Protein AF-A0A7G1KVN1-F1 (afdb_monomer_lite)

Foldseek 3Di:
DPPDPPVVVVCCVVPVQVVCVVVVNDDPDADDDDPCSSVVHDDDDPPPPDDPDPDD

Sequence (56 aa):
MPPYYPGGLEVFAETVVPILQQRKLFRTEYTGTTLRDHFGLPRPQSRFALHPEPAV

pLDDT: mean 87.4, std 12.15, range [55.62, 98.19]

Structure (mmCIF, N/CA/C/O backbone):
data_AF-A0A7G1KVN1-F1
#
_entry.id   AF-A0A7G1KVN1-F1
#
loop_
_atom_site.group_PDB
_atom_site.id
_atom_site.type_symbol
_atom_site.label_atom_id
_atom_site.label_alt_id
_atom_site.label_comp_id
_atom_site.label_asym_id
_atom_site.label_entity_id
_atom_site.label_seq_id
_atom_site.pdbx_PDB_ins_code
_atom_site.Cartn_x
_atom_site.Cartn_y
_atom_site.Cartn_z
_atom_site.occupancy
_atom_site.B_iso_or_equiv
_atom_site.auth_seq_id
_atom_site.auth_comp_id
_atom_site.auth_asym_id
_atom_site.auth_atom_id
_atom_site.pdbx_PDB_model_num
ATOM 1 N N . MET A 1 1 ? 16.773 -13.118 -0.063 1.00 60.59 1 MET A N 1
ATOM 2 C CA . MET A 1 1 ? 16.489 -11.822 -0.719 1.00 60.59 1 MET A CA 1
ATOM 3 C C . MET A 1 1 ? 16.459 -12.047 -2.220 1.00 60.59 1 MET A C 1
ATOM 5 O O . MET A 1 1 ? 17.237 -12.891 -2.658 1.00 60.59 1 MET A O 1
ATOM 9 N N . PRO A 1 2 ? 15.562 -11.393 -2.988 1.00 67.69 2 PRO A N 1
ATOM 10 C CA . PRO A 1 2 ? 15.560 -11.508 -4.445 1.00 67.69 2 PRO A CA 1
ATOM 11 C C . PRO A 1 2 ? 16.961 -11.204 -4.994 1.00 67.69 2 PRO A C 1
ATOM 13 O O . PRO A 1 2 ? 17.641 -10.348 -4.427 1.00 67.69 2 PRO A O 1
ATOM 16 N N . PRO A 1 3 ? 17.400 -11.866 -6.076 1.00 75.94 3 PRO A N 1
ATOM 17 C CA . PRO A 1 3 ? 18.764 -11.706 -6.584 1.00 75.94 3 PRO A CA 1
ATOM 18 C C . PRO A 1 3 ? 19.061 -10.288 -7.105 1.00 75.94 3 PRO A C 1
ATOM 20 O O . PRO A 1 3 ? 20.223 -9.917 -7.211 1.00 75.94 3 PRO A O 1
ATOM 23 N N . TYR A 1 4 ? 18.028 -9.483 -7.390 1.00 80.62 4 TYR A N 1
ATOM 24 C CA . TYR A 1 4 ? 18.139 -8.113 -7.898 1.00 80.62 4 TYR A CA 1
ATOM 25 C C . TYR A 1 4 ? 17.364 -7.127 -7.010 1.00 80.62 4 TYR A C 1
ATOM 27 O O . TYR A 1 4 ? 16.342 -6.559 -7.396 1.00 80.62 4 TYR A O 1
ATOM 35 N N . TYR A 1 5 ? 17.821 -6.985 -5.768 1.00 78.44 5 TYR A N 1
ATOM 36 C CA . TYR A 1 5 ? 17.300 -6.010 -4.813 1.00 78.44 5 TYR A CA 1
ATOM 37 C C . TYR A 1 5 ? 18.301 -4.852 -4.655 1.00 78.44 5 TYR A C 1
ATOM 39 O O . TYR A 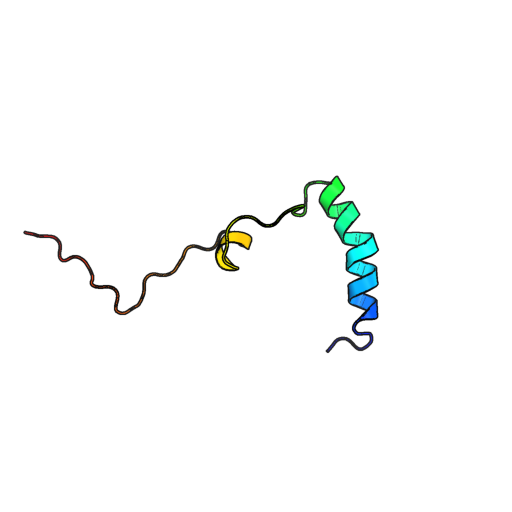1 5 ? 19.490 -5.135 -4.496 1.00 78.44 5 TYR A O 1
ATOM 47 N N . PRO A 1 6 ? 17.858 -3.577 -4.673 1.00 79.50 6 PRO A N 1
ATOM 48 C CA . PRO A 1 6 ? 16.464 -3.101 -4.691 1.00 79.50 6 PRO A CA 1
ATOM 49 C C . PRO A 1 6 ? 15.817 -2.960 -6.084 1.00 79.50 6 PRO A C 1
ATOM 51 O O . PRO A 1 6 ? 14.597 -2.834 -6.160 1.00 79.50 6 PRO A O 1
ATOM 54 N N . GLY A 1 7 ? 16.583 -3.040 -7.178 1.00 88.31 7 GLY A N 1
ATOM 55 C CA . GLY A 1 7 ? 16.125 -2.602 -8.508 1.00 88.31 7 GLY A CA 1
ATOM 56 C C . GLY A 1 7 ? 14.843 -3.264 -9.034 1.00 88.31 7 GLY A C 1
ATOM 57 O O . GLY A 1 7 ? 14.011 -2.602 -9.646 1.00 88.31 7 GLY A O 1
ATOM 58 N N . GLY A 1 8 ? 14.611 -4.551 -8.756 1.00 89.25 8 GLY A N 1
ATOM 59 C CA . GLY A 1 8 ? 13.370 -5.216 -9.177 1.00 89.25 8 GLY A CA 1
ATOM 60 C C . GLY A 1 8 ? 12.119 -4.664 -8.482 1.00 89.25 8 GLY A C 1
ATOM 61 O O . GLY A 1 8 ? 11.043 -4.627 -9.077 1.00 89.25 8 GLY A O 1
ATOM 62 N N . LEU A 1 9 ? 12.263 -4.212 -7.233 1.00 91.44 9 LEU A N 1
ATOM 63 C CA . LEU A 1 9 ? 11.181 -3.581 -6.481 1.00 91.44 9 LEU A CA 1
ATOM 64 C C . LEU A 1 9 ? 10.907 -2.166 -7.000 1.00 91.44 9 LEU A C 1
ATOM 66 O O . LEU A 1 9 ? 9.741 -1.804 -7.138 1.00 91.44 9 LEU A O 1
ATOM 70 N N . GLU A 1 10 ? 11.953 -1.405 -7.329 1.00 93.75 10 GLU A N 1
ATOM 71 C CA . GLU A 1 10 ? 11.835 -0.061 -7.916 1.00 93.75 10 GLU A CA 1
ATOM 72 C C . GLU A 1 10 ? 11.069 -0.101 -9.244 1.00 93.75 10 GLU A C 1
ATOM 74 O O . GLU A 1 10 ? 10.030 0.544 -9.367 1.00 93.75 10 GLU A O 1
ATOM 79 N N . VAL A 1 11 ? 11.478 -0.963 -10.186 1.00 95.06 11 VAL A N 1
ATOM 80 C CA . VAL A 1 11 ? 10.790 -1.105 -11.484 1.00 95.06 11 VAL A CA 1
ATOM 81 C C . VAL A 1 11 ? 9.322 -1.481 -11.297 1.00 95.06 11 VAL A C 1
ATOM 83 O O . VAL A 1 11 ? 8.449 -0.938 -11.973 1.00 95.06 11 VAL A O 1
ATOM 86 N N . PHE A 1 12 ? 9.010 -2.391 -10.371 1.00 93.81 12 PHE A N 1
ATOM 87 C CA . PHE A 1 12 ? 7.625 -2.775 -10.106 1.00 93.81 12 PHE A CA 1
ATOM 88 C C . PHE A 1 12 ? 6.804 -1.612 -9.531 1.00 93.81 12 PHE A C 1
ATOM 90 O O . PHE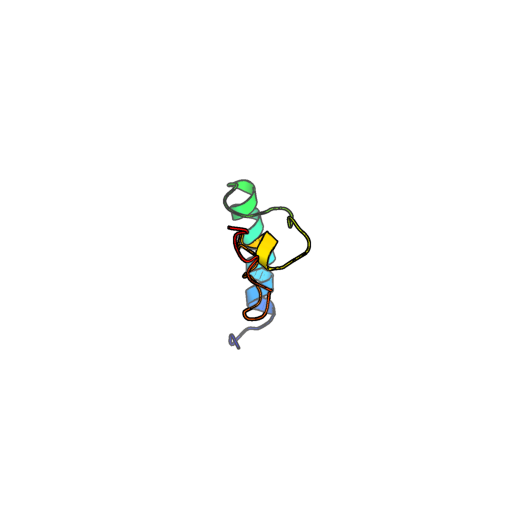 A 1 12 ? 5.672 -1.380 -9.966 1.00 93.81 12 PHE A O 1
ATOM 97 N N . ALA A 1 13 ? 7.366 -0.880 -8.566 1.00 94.75 13 ALA A N 1
ATOM 98 C CA . ALA A 1 13 ? 6.708 0.252 -7.924 1.00 94.75 13 ALA A CA 1
ATOM 99 C C . ALA A 1 13 ? 6.438 1.398 -8.911 1.00 94.75 13 ALA A C 1
ATOM 101 O O . ALA A 1 13 ? 5.367 1.996 -8.864 1.00 94.75 13 ALA A O 1
ATOM 102 N N . GLU A 1 14 ? 7.360 1.665 -9.835 1.00 96.56 14 GLU A N 1
ATOM 103 C CA . GLU A 1 14 ? 7.231 2.751 -10.812 1.00 96.56 14 GLU A CA 1
ATOM 104 C C . GLU A 1 14 ? 6.335 2.395 -12.003 1.00 96.56 14 GLU A C 1
ATOM 106 O O . GLU A 1 14 ? 5.676 3.270 -12.560 1.00 96.56 14 GLU A O 1
ATOM 111 N N . THR A 1 15 ? 6.284 1.119 -12.404 1.00 97.50 15 THR A N 1
ATOM 112 C CA . THR A 1 15 ? 5.578 0.712 -13.633 1.00 97.50 15 THR A CA 1
ATOM 113 C C . THR A 1 15 ? 4.233 0.039 -13.373 1.00 97.50 15 THR A C 1
ATOM 115 O O . THR A 1 15 ? 3.243 0.363 -14.028 1.00 97.50 15 THR A O 1
ATOM 118 N N . VAL A 1 16 ? 4.149 -0.884 -12.410 1.00 97.69 16 VAL A N 1
ATOM 119 C CA . VAL A 1 16 ? 2.955 -1.724 -12.213 1.00 97.69 16 VAL A CA 1
ATOM 120 C C . VAL A 1 16 ? 1.956 -1.071 -11.266 1.00 97.69 16 VAL A C 1
ATOM 122 O O . VAL A 1 16 ? 0.754 -1.073 -11.543 1.00 97.69 16 VAL A O 1
ATOM 125 N N . VAL A 1 17 ? 2.427 -0.489 -10.159 1.00 97.50 17 VAL A N 1
ATOM 126 C CA . VAL A 1 17 ? 1.547 0.129 -9.151 1.00 97.50 17 VAL A CA 1
ATOM 127 C C . VAL A 1 17 ? 0.644 1.221 -9.750 1.00 97.50 17 VAL A C 1
ATOM 129 O O . VAL A 1 17 ? -0.562 1.165 -9.482 1.00 97.50 17 VAL A O 1
ATOM 132 N N . PRO A 1 18 ? 1.125 2.141 -10.617 1.00 97.94 18 PRO A N 1
ATOM 133 C CA . PRO A 1 18 ? 0.262 3.155 -11.228 1.00 97.94 18 PRO A CA 1
ATOM 134 C C . PRO A 1 18 ? -0.862 2.563 -12.088 1.00 97.94 18 PRO A C 1
ATOM 136 O O . PRO A 1 18 ? -1.996 3.037 -12.041 1.00 97.94 18 PRO A O 1
ATOM 139 N N . ILE A 1 19 ? -0.588 1.478 -12.823 1.00 98.19 19 ILE A N 1
ATOM 140 C CA . ILE A 1 19 ? -1.594 0.787 -13.647 1.00 98.19 19 ILE A CA 1
ATOM 141 C C . ILE A 1 19 ? -2.700 0.205 -12.757 1.00 98.19 19 ILE A C 1
ATOM 143 O O . ILE A 1 19 ? -3.887 0.309 -13.078 1.00 98.19 19 ILE A O 1
ATOM 147 N N . LEU A 1 20 ? -2.331 -0.396 -11.623 1.00 98.00 20 LEU A N 1
ATOM 148 C CA . LEU A 1 20 ? -3.300 -0.947 -10.674 1.00 98.00 20 LEU A CA 1
ATOM 149 C C . LEU A 1 20 ? -4.134 0.154 -10.000 1.00 98.00 20 LEU A C 1
ATOM 151 O O . LEU A 1 20 ? -5.340 -0.025 -9.821 1.00 98.00 20 LEU A O 1
ATOM 155 N N . GLN A 1 21 ? -3.525 1.298 -9.678 1.00 97.69 21 GLN A N 1
ATOM 156 C CA . GLN A 1 21 ? -4.225 2.465 -9.131 1.00 97.69 21 GLN A CA 1
ATOM 157 C C . GLN A 1 21 ? -5.209 3.068 -10.142 1.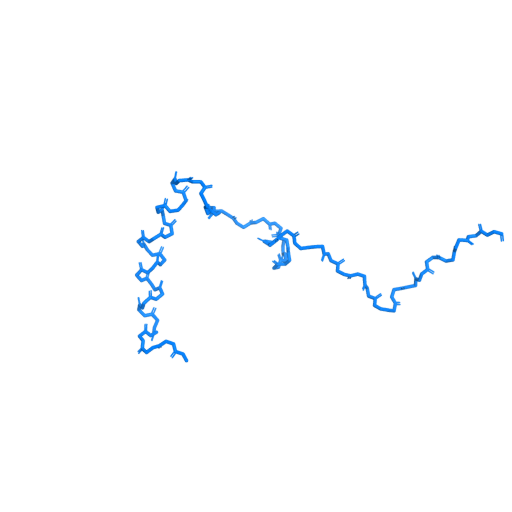00 97.69 21 GLN A C 1
ATOM 159 O O . GLN A 1 21 ? -6.369 3.291 -9.800 1.00 97.69 21 GLN A O 1
ATOM 164 N N . GLN A 1 22 ? -4.805 3.247 -11.407 1.00 97.56 22 GLN A N 1
ATOM 165 C CA . GLN A 1 22 ? -5.683 3.751 -12.473 1.00 97.56 22 GLN A CA 1
ATOM 166 C C . GLN A 1 22 ? -6.907 2.848 -12.679 1.00 97.56 22 GLN A C 1
ATOM 168 O O . GLN A 1 22 ? -8.011 3.324 -12.943 1.00 97.56 22 GLN A O 1
ATOM 173 N N . ARG A 1 23 ? -6.728 1.533 -12.514 1.00 98.00 23 ARG A N 1
ATOM 174 C CA . ARG A 1 23 ? -7.809 0.539 -12.582 1.00 98.00 23 ARG A CA 1
ATOM 175 C C . ARG A 1 23 ? -8.611 0.402 -11.285 1.00 98.00 23 ARG A C 1
ATOM 177 O O . ARG A 1 23 ? -9.514 -0.427 -11.237 1.00 98.00 23 ARG A O 1
ATOM 184 N N . LYS A 1 24 ? -8.309 1.194 -10.249 1.00 96.62 24 LYS A N 1
ATOM 185 C CA . LYS A 1 24 ? -8.935 1.136 -8.914 1.00 96.62 24 LYS A CA 1
ATOM 186 C C . LYS A 1 24 ? -8.799 -0.229 -8.222 1.00 96.62 24 LYS A C 1
ATOM 188 O O . LYS A 1 24 ? -9.618 -0.587 -7.383 1.00 96.62 24 LYS A O 1
ATOM 193 N N . LEU A 1 25 ? -7.762 -0.990 -8.572 1.00 96.19 25 LEU A N 1
ATOM 194 C CA . LEU A 1 25 ? -7.444 -2.294 -7.976 1.00 96.19 25 LEU A CA 1
ATOM 195 C C . LEU A 1 25 ? -6.448 -2.180 -6.820 1.00 96.19 25 LEU A C 1
ATOM 197 O O . LEU A 1 25 ? -6.231 -3.144 -6.089 1.00 96.19 25 LEU A O 1
ATOM 201 N N . PHE A 1 26 ? -5.815 -1.019 -6.669 1.00 95.12 26 PHE A N 1
ATOM 202 C CA . PHE A 1 26 ? -4.827 -0.774 -5.634 1.00 95.12 26 PHE A CA 1
ATOM 203 C C . PHE A 1 26 ? -5.033 0.592 -4.989 1.00 95.12 26 PHE A C 1
ATOM 205 O O . PHE A 1 26 ? -5.527 1.525 -5.622 1.00 95.12 26 PHE A O 1
ATOM 212 N N . ARG A 1 27 ? -4.650 0.693 -3.715 1.00 93.38 27 ARG A N 1
ATOM 213 C CA . ARG A 1 27 ? -4.792 1.915 -2.921 1.00 93.38 27 ARG A CA 1
ATOM 214 C C . ARG A 1 27 ? -3.885 3.036 -3.438 1.00 93.38 27 ARG A C 1
ATOM 216 O O . ARG A 1 27 ? -2.740 2.790 -3.824 1.00 93.38 27 ARG A O 1
ATOM 223 N N . THR A 1 28 ? -4.387 4.265 -3.395 1.00 95.00 28 THR A N 1
ATOM 224 C CA . THR A 1 28 ? -3.623 5.496 -3.670 1.00 95.00 28 THR A CA 1
ATOM 225 C C . THR A 1 28 ? -3.089 6.137 -2.394 1.00 95.00 28 THR A C 1
ATOM 227 O O . THR A 1 28 ? -2.056 6.792 -2.427 1.00 95.00 28 THR A O 1
ATOM 230 N N . GLU A 1 29 ? -3.759 5.899 -1.267 1.00 93.44 29 GLU A N 1
ATOM 231 C CA . GLU A 1 29 ? -3.412 6.443 0.043 1.00 93.44 29 GLU A CA 1
ATOM 232 C C . GLU A 1 29 ? -3.573 5.372 1.127 1.00 93.44 29 GLU A C 1
ATOM 234 O O . GLU A 1 29 ? -4.279 4.372 0.959 1.00 93.44 29 GLU A O 1
ATOM 239 N N . TYR A 1 30 ? -2.891 5.579 2.247 1.00 91.56 30 TYR A N 1
ATOM 240 C CA . TYR A 1 30 ? -2.995 4.726 3.423 1.00 91.56 30 TYR A CA 1
ATOM 241 C C . TYR A 1 30 ? -4.093 5.239 4.354 1.00 91.56 30 TYR A C 1
ATOM 243 O O . TYR A 1 30 ? -4.159 6.429 4.649 1.00 91.56 30 TYR A O 1
ATOM 251 N N . THR A 1 31 ? -4.931 4.333 4.852 1.00 87.19 31 THR A N 1
ATOM 252 C CA . THR A 1 31 ? -6.014 4.652 5.792 1.00 87.19 31 THR A CA 1
ATOM 253 C C . THR A 1 31 ? -5.714 4.115 7.186 1.00 87.19 31 THR A C 1
ATOM 255 O O . THR A 1 31 ? -5.293 2.966 7.322 1.00 87.19 31 THR A O 1
ATOM 258 N N . GLY A 1 32 ? -5.996 4.903 8.223 1.00 90.00 32 GLY A N 1
ATOM 259 C CA . GLY A 1 32 ? -5.708 4.539 9.614 1.00 90.00 32 GLY A CA 1
ATOM 260 C C . GLY A 1 32 ? -4.244 4.759 9.999 1.00 90.00 32 GLY A C 1
ATOM 261 O O . GLY A 1 32 ? -3.448 5.264 9.211 1.00 90.00 32 GLY A O 1
ATOM 262 N N . THR A 1 33 ? -3.896 4.420 11.237 1.00 93.31 33 THR A N 1
ATOM 263 C CA . THR A 1 33 ? -2.566 4.705 11.812 1.00 93.31 33 THR A CA 1
ATOM 264 C C . THR A 1 33 ? -1.762 3.444 12.086 1.00 93.31 33 THR A C 1
ATOM 266 O O . THR A 1 33 ? -0.585 3.518 12.439 1.00 93.31 33 THR A O 1
ATOM 269 N N . THR A 1 34 ? -2.379 2.275 11.927 1.00 92.94 34 THR A N 1
ATOM 270 C CA . THR A 1 34 ? -1.739 0.993 12.170 1.00 92.94 34 THR A CA 1
ATOM 271 C C . THR A 1 34 ? -1.704 0.147 10.908 1.00 92.94 34 THR A C 1
ATOM 273 O O . THR A 1 34 ? -2.573 0.217 10.042 1.00 92.94 34 THR A O 1
ATOM 276 N N . LEU A 1 35 ? -0.722 -0.752 10.850 1.00 93.25 35 LEU A N 1
ATOM 277 C CA . LEU A 1 35 ? -0.627 -1.740 9.779 1.00 93.25 35 LEU A CA 1
ATOM 278 C C . LEU A 1 35 ? -1.910 -2.576 9.647 1.00 93.25 35 LEU A C 1
ATOM 280 O O . LEU A 1 35 ? -2.290 -2.948 8.544 1.00 93.25 35 LEU A O 1
ATOM 284 N N . ARG A 1 36 ? -2.589 -2.855 10.767 1.00 93.81 36 ARG A N 1
ATOM 285 C CA . ARG A 1 36 ? -3.855 -3.596 10.766 1.00 93.81 36 ARG A CA 1
ATOM 286 C C . ARG A 1 36 ? -4.950 -2.834 10.031 1.00 93.81 36 ARG A C 1
ATOM 288 O O . ARG A 1 36 ? -5.650 -3.447 9.232 1.00 93.81 36 ARG A O 1
ATOM 295 N N . ASP A 1 37 ? -5.031 -1.522 10.232 1.00 92.88 37 ASP A N 1
ATOM 296 C CA . ASP A 1 37 ? -6.019 -0.674 9.560 1.00 92.88 37 ASP A CA 1
ATOM 297 C C . ASP A 1 37 ? -5.833 -0.717 8.038 1.00 92.88 37 ASP A C 1
ATOM 299 O O . ASP A 1 37 ? -6.800 -0.868 7.296 1.00 92.88 37 ASP A O 1
ATOM 303 N N . HIS A 1 38 ? -4.584 -0.698 7.563 1.00 91.81 38 HIS A N 1
ATOM 304 C CA . HIS A 1 38 ? -4.261 -0.775 6.133 1.00 91.81 38 HIS A CA 1
ATOM 305 C C . HIS A 1 38 ? -4.679 -2.092 5.461 1.00 91.81 38 HIS A C 1
ATOM 307 O O . HIS A 1 38 ? -4.760 -2.146 4.232 1.00 91.81 38 HIS A O 1
ATOM 313 N N . PHE A 1 39 ? -4.894 -3.147 6.250 1.00 91.50 39 PHE A N 1
ATOM 314 C CA . PHE A 1 39 ? -5.332 -4.466 5.795 1.00 91.50 39 PHE A CA 1
ATOM 315 C C . PHE A 1 39 ? -6.775 -4.795 6.210 1.00 91.50 39 PHE A C 1
ATOM 317 O O . PHE A 1 39 ? -7.229 -5.910 5.969 1.00 91.50 39 PHE A O 1
ATOM 324 N N . GLY A 1 40 ? -7.493 -3.861 6.848 1.00 90.94 40 GLY A N 1
ATOM 325 C CA . GLY A 1 40 ? -8.849 -4.099 7.355 1.00 90.94 40 GLY A CA 1
ATOM 326 C C . GLY A 1 40 ? -8.918 -5.171 8.448 1.00 90.94 40 GLY A C 1
ATOM 327 O O . GLY A 1 40 ? -9.938 -5.840 8.597 1.00 90.94 40 GLY A O 1
ATOM 328 N N . LEU A 1 41 ? -7.829 -5.377 9.194 1.00 93.56 41 LEU A N 1
ATOM 329 C CA . LEU A 1 41 ? -7.750 -6.415 10.218 1.00 93.56 41 LEU A CA 1
ATOM 330 C C . LEU A 1 41 ? -8.269 -5.888 11.564 1.00 93.56 41 LEU A C 1
ATOM 332 O O . LEU A 1 41 ? -7.804 -4.841 12.022 1.00 93.56 41 LEU A O 1
ATOM 336 N N . PRO A 1 42 ? -9.159 -6.619 12.262 1.00 91.81 42 PRO A N 1
ATOM 337 C CA . PRO A 1 42 ? -9.600 -6.220 13.591 1.00 91.81 42 PRO A CA 1
ATOM 338 C C . PRO A 1 42 ? -8.442 -6.285 14.594 1.00 91.81 42 PRO A C 1
ATOM 340 O O . PRO A 1 42 ? -7.542 -7.129 14.502 1.00 91.81 42 PRO A O 1
ATOM 343 N N . ARG A 1 43 ? -8.470 -5.406 15.601 1.00 89.50 43 ARG A N 1
ATOM 344 C CA . ARG A 1 43 ? -7.522 -5.475 16.716 1.00 89.50 43 ARG A CA 1
ATOM 345 C C . ARG A 1 43 ? -7.918 -6.639 17.634 1.00 89.50 43 ARG A C 1
ATOM 347 O O . ARG A 1 43 ? -8.998 -6.582 18.218 1.00 89.50 43 ARG A O 1
ATOM 354 N N . PRO A 1 44 ? -7.069 -7.672 17.802 1.00 90.81 44 PRO A N 1
ATOM 355 C CA . PRO A 1 44 ? -7.382 -8.752 18.725 1.00 90.81 44 PRO A CA 1
ATOM 356 C C . PRO A 1 44 ? -7.405 -8.208 20.153 1.00 90.81 44 PRO A C 1
ATOM 358 O O . PRO A 1 44 ? -6.541 -7.410 20.538 1.00 90.81 44 PRO A O 1
ATOM 361 N N . GLN A 1 45 ? -8.387 -8.647 20.937 1.00 91.19 45 GLN A N 1
ATOM 362 C CA . GLN A 1 45 ? -8.392 -8.369 22.366 1.00 91.19 45 GLN A CA 1
ATOM 363 C C . GLN A 1 45 ? -7.178 -9.038 23.016 1.00 91.19 45 GLN A C 1
ATOM 365 O O . GLN A 1 45 ? -6.745 -10.121 22.613 1.0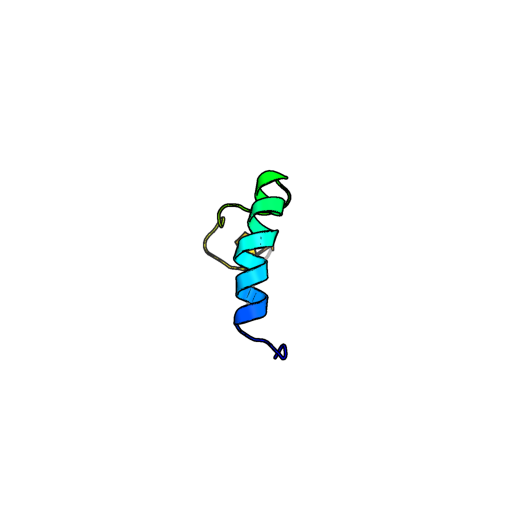0 91.19 45 GLN A O 1
ATOM 370 N N . SER A 1 46 ? -6.596 -8.367 24.011 1.00 91.75 46 SER A N 1
ATOM 371 C CA . SER A 1 46 ? -5.529 -8.970 24.805 1.00 91.75 46 SER A CA 1
ATOM 372 C C . SER A 1 46 ? -6.070 -10.213 25.505 1.00 91.75 46 SER A C 1
ATOM 374 O O . SER A 1 46 ? -7.176 -10.188 26.035 1.00 91.75 46 SER A O 1
ATOM 376 N N . ARG A 1 47 ? -5.260 -11.272 25.586 1.00 89.81 47 ARG A N 1
ATOM 377 C CA . ARG A 1 47 ? -5.595 -12.487 26.352 1.00 89.81 47 ARG A CA 1
ATOM 378 C C . ARG A 1 47 ? -5.830 -12.207 27.841 1.00 89.81 47 ARG A C 1
ATOM 380 O O . ARG A 1 47 ? -6.443 -13.019 28.517 1.00 89.81 47 ARG A O 1
ATOM 387 N N . PHE A 1 48 ? -5.321 -11.076 28.324 1.00 90.38 48 PHE A N 1
ATOM 388 C CA . PHE A 1 48 ? -5.474 -10.595 29.694 1.00 90.38 48 PHE A CA 1
ATOM 389 C C . PHE A 1 48 ? -6.396 -9.372 29.787 1.00 90.38 48 PHE A C 1
ATOM 391 O O . PHE A 1 48 ? -6.453 -8.740 30.837 1.00 90.38 48 PHE A O 1
ATOM 398 N N . ALA A 1 49 ? -7.069 -8.978 28.696 1.00 87.19 49 ALA A N 1
ATOM 399 C CA . ALA A 1 49 ? -8.126 -7.982 28.807 1.00 87.19 49 ALA A CA 1
ATOM 400 C C . ALA A 1 49 ? -9.200 -8.580 29.721 1.00 87.19 49 ALA A C 1
ATOM 402 O O . ALA A 1 49 ? -9.674 -9.683 29.455 1.00 87.19 49 ALA A O 1
ATOM 403 N N . LEU A 1 50 ? -9.514 -7.889 30.820 1.00 76.12 50 LEU A N 1
ATOM 404 C CA . LEU A 1 50 ? -10.549 -8.318 31.754 1.00 76.12 50 LEU A CA 1
ATOM 405 C C . LEU A 1 50 ? -11.819 -8.610 30.954 1.00 76.12 50 LEU A C 1
ATOM 407 O O . LEU A 1 50 ? -12.339 -7.727 30.270 1.00 76.12 50 LEU A O 1
ATOM 411 N N . HIS A 1 51 ? -12.286 -9.854 31.018 1.00 63.34 51 HIS A N 1
ATOM 412 C CA . HIS A 1 51 ? -13.624 -10.180 30.563 1.00 63.34 51 HIS A CA 1
ATOM 413 C C . HIS A 1 51 ? -14.563 -9.389 31.481 1.00 63.34 51 HIS A C 1
ATOM 415 O O . HIS A 1 51 ? -14.463 -9.567 32.698 1.00 63.3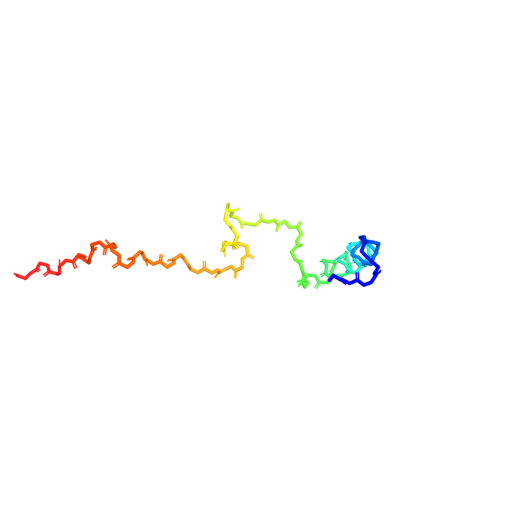4 51 HIS A O 1
ATOM 421 N N . PRO A 1 52 ? -15.417 -8.483 30.977 1.00 64.81 52 PRO A N 1
ATOM 422 C CA . PRO A 1 52 ? -16.474 -7.957 31.821 1.00 64.81 52 PRO A CA 1
ATOM 423 C C . PRO A 1 52 ? -17.303 -9.170 32.249 1.00 64.81 52 PRO A C 1
ATOM 425 O O . PRO A 1 52 ? -17.824 -9.898 31.397 1.00 64.81 52 PRO A O 1
ATOM 428 N N . GLU A 1 53 ? -17.332 -9.461 33.550 1.00 60.12 53 GLU A N 1
ATOM 429 C CA . GLU A 1 53 ? -18.334 -10.376 34.078 1.00 60.12 53 GLU A CA 1
ATOM 430 C C . GLU A 1 53 ? -19.705 -9.794 33.719 1.00 60.12 53 GLU A C 1
ATOM 432 O O . GLU A 1 53 ? -19.932 -8.597 33.943 1.00 60.12 53 GLU A O 1
ATOM 437 N N . PRO A 1 54 ? -20.620 -10.583 33.133 1.00 55.62 54 PRO A N 1
ATOM 438 C CA . PRO A 1 54 ? -22.002 -10.160 33.064 1.00 55.62 54 PRO A CA 1
ATOM 439 C C . PRO A 1 54 ? -22.507 -10.079 34.506 1.00 55.62 54 PRO A C 1
ATOM 441 O O . PRO A 1 54 ? -22.572 -11.091 35.197 1.00 55.62 54 PRO A O 1
ATOM 444 N N . ALA A 1 55 ? -22.819 -8.867 34.964 1.00 57.78 55 ALA A N 1
ATOM 445 C CA . ALA A 1 55 ? -23.501 -8.663 36.231 1.00 57.78 55 ALA A CA 1
ATOM 446 C C . ALA A 1 55 ? -24.844 -9.412 36.189 1.00 57.78 55 ALA A C 1
ATOM 448 O O . ALA A 1 55 ? -25.716 -9.064 35.386 1.00 57.78 55 ALA A O 1
ATOM 449 N N . VAL A 1 56 ? -24.975 -10.444 37.025 1.00 55.66 56 VAL A N 1
ATOM 450 C CA . VAL A 1 56 ? -26.228 -11.138 37.354 1.00 55.66 56 VAL A CA 1
ATOM 451 C C . VAL A 1 56 ? -26.415 -11.065 38.859 1.00 55.66 56 VAL A C 1
ATOM 453 O O . VAL A 1 56 ? -25.431 -11.348 39.576 1.00 55.66 56 VAL A O 1
#

Organism: NCBI:txid480035

Radius of gyration: 19.8 Å; chains: 1; bounding box: 45×19×51 Å

InterPro domains:
  IPR036661 Luciferase-like do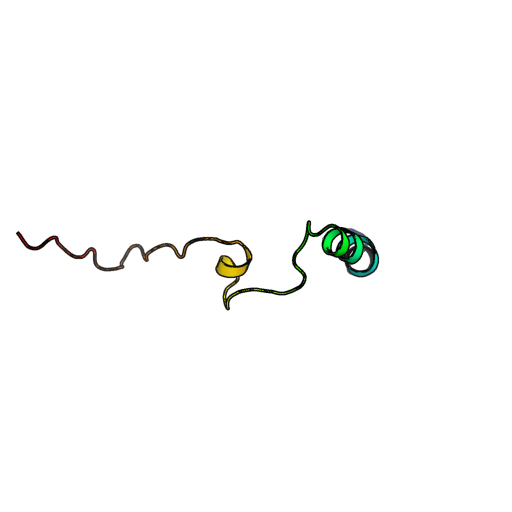main superfamily [G3DSA:3.20.20.30] (1-54)
  IPR036661 Luciferase-like domain superfamily [SSF51679] (2-44)

Secondary structure (DSSP, 8-state):
--TTTTHHHHHHHHHHHHHHHHTTSS-SS--SSSHHHHTTPPPPPPTTSPPPP---